Protein AF-A0A2V7VGJ3-F1 (afdb_monomer_lite)

Sequence (90 aa):
ATTITDLIVKVRDLDGVTSILVTHQLRDAFNVARTFVFREGGEFVYHRLEDTSLLAGTEFLMLREGQVHFQGSARELETSRDPYVRDFLS

Structure (mmCIF, N/CA/C/O backbone):
data_AF-A0A2V7VGJ3-F1
#
_entry.id   AF-A0A2V7VGJ3-F1
#
loop_
_atom_site.group_PDB
_atom_site.id
_atom_site.type_symbol
_atom_site.label_atom_id
_atom_site.label_alt_id
_atom_site.label_comp_id
_atom_site.label_asym_id
_atom_site.label_entity_id
_atom_site.label_seq_id
_atom_site.pdbx_PDB_ins_code
_atom_site.Cartn_x
_atom_site.Cartn_y
_atom_site.Cartn_z
_atom_site.occupancy
_atom_site.B_iso_or_equiv
_atom_site.auth_seq_id
_atom_site.auth_comp_id
_atom_site.auth_asym_id
_atom_site.auth_atom_id
_atom_site.pdbx_PDB_model_num
ATOM 1 N N . ALA A 1 1 ? 14.707 -0.445 8.155 1.00 46.62 1 ALA A N 1
ATOM 2 C CA . ALA A 1 1 ? 15.390 -1.423 7.292 1.00 46.62 1 ALA A CA 1
ATOM 3 C C . ALA A 1 1 ? 14.601 -1.511 5.993 1.00 46.62 1 ALA A C 1
ATOM 5 O O . ALA A 1 1 ? 13.482 -1.990 6.025 1.00 46.62 1 ALA A O 1
ATOM 6 N N . THR A 1 2 ? 15.118 -0.964 4.894 1.00 59.84 2 THR A N 1
ATOM 7 C CA . THR A 1 2 ? 14.433 -0.887 3.583 1.00 59.84 2 THR A CA 1
ATOM 8 C C . THR A 1 2 ? 14.615 -2.139 2.725 1.00 59.84 2 THR A C 1
ATOM 10 O O . THR A 1 2 ? 13.898 -2.347 1.757 1.00 59.84 2 THR A O 1
ATOM 13 N N . THR A 1 3 ? 15.528 -3.032 3.107 1.00 79.62 3 THR A N 1
ATOM 14 C CA . THR A 1 3 ? 15.932 -4.158 2.260 1.00 79.62 3 THR A CA 1
ATOM 15 C C . THR A 1 3 ? 14.777 -5.104 1.928 1.00 79.62 3 THR A C 1
ATOM 17 O O . THR A 1 3 ? 14.689 -5.570 0.799 1.00 79.62 3 THR A O 1
ATOM 20 N N . ILE A 1 4 ? 13.868 -5.378 2.874 1.00 90.62 4 ILE A N 1
ATOM 21 C CA . ILE A 1 4 ? 12.746 -6.291 2.612 1.00 90.62 4 ILE A CA 1
ATOM 22 C C . ILE A 1 4 ? 11.654 -5.640 1.760 1.00 90.62 4 ILE A C 1
ATOM 24 O O . ILE A 1 4 ? 11.141 -6.282 0.848 1.00 90.62 4 ILE A O 1
ATOM 28 N N . THR A 1 5 ? 11.339 -4.360 1.991 1.00 92.62 5 THR A N 1
ATOM 29 C CA . THR A 1 5 ? 10.358 -3.629 1.176 1.00 92.62 5 THR A CA 1
ATOM 30 C C . THR A 1 5 ? 10.832 -3.518 -0.268 1.00 92.62 5 THR A C 1
ATOM 32 O O . THR A 1 5 ? 10.037 -3.712 -1.182 1.00 92.62 5 THR A O 1
ATOM 35 N N . ASP A 1 6 ? 12.135 -3.318 -0.480 1.00 92.00 6 ASP A N 1
ATOM 36 C CA . ASP A 1 6 ? 12.724 -3.255 -1.819 1.00 92.00 6 ASP A CA 1
ATOM 37 C C . ASP A 1 6 ? 12.637 -4.606 -2.544 1.00 92.00 6 ASP A C 1
ATOM 39 O O . ASP A 1 6 ? 12.393 -4.646 -3.749 1.00 92.00 6 ASP A O 1
ATOM 43 N N . LEU A 1 7 ? 12.812 -5.722 -1.826 1.00 93.31 7 LEU A N 1
ATOM 44 C CA . LEU A 1 7 ? 12.647 -7.064 -2.393 1.00 93.31 7 LEU A CA 1
ATOM 45 C C . LEU A 1 7 ? 11.185 -7.361 -2.748 1.00 93.31 7 LEU A C 1
ATOM 47 O O . LEU A 1 7 ? 10.931 -7.927 -3.807 1.00 93.31 7 LEU A O 1
ATOM 51 N N . ILE A 1 8 ? 10.235 -6.944 -1.906 1.00 94.31 8 ILE A N 1
ATOM 52 C CA . ILE A 1 8 ? 8.797 -7.077 -2.189 1.00 94.31 8 ILE A CA 1
ATOM 53 C C . ILE A 1 8 ? 8.435 -6.302 -3.461 1.00 94.31 8 ILE A C 1
ATOM 55 O O . ILE A 1 8 ? 7.788 -6.854 -4.346 1.00 94.31 8 ILE A O 1
ATOM 59 N N . VAL A 1 9 ? 8.898 -5.052 -3.581 1.00 94.50 9 VAL A N 1
ATOM 60 C CA . VAL A 1 9 ? 8.674 -4.204 -4.765 1.00 94.50 9 VAL A CA 1
ATOM 61 C C . VAL A 1 9 ? 9.276 -4.838 -6.023 1.00 94.50 9 VAL A C 1
ATOM 63 O O . VAL A 1 9 ? 8.608 -4.897 -7.050 1.00 94.50 9 VAL A O 1
ATOM 66 N N . LYS A 1 10 ? 10.493 -5.398 -5.937 1.00 93.56 10 LYS A N 1
ATOM 67 C CA . LYS A 1 10 ? 11.113 -6.129 -7.057 1.00 93.56 10 LYS A CA 1
ATOM 68 C C . LYS A 1 10 ? 10.265 -7.288 -7.546 1.00 93.56 10 LYS A C 1
ATOM 70 O O . LYS A 1 10 ? 10.034 -7.375 -8.743 1.00 93.56 10 LYS A O 1
ATOM 75 N N . VAL A 1 11 ? 9.818 -8.162 -6.650 1.00 94.19 11 VAL A N 1
ATOM 76 C CA . VAL A 1 11 ? 8.993 -9.311 -7.047 1.00 94.19 11 VAL A CA 1
ATOM 77 C C . VAL A 1 11 ? 7.674 -8.825 -7.645 1.00 94.19 11 VAL A C 1
ATOM 79 O O . VAL A 1 11 ? 7.310 -9.247 -8.737 1.00 94.19 11 VAL A O 1
ATOM 82 N N . ARG A 1 12 ? 6.991 -7.880 -6.985 1.00 94.62 12 ARG A N 1
ATOM 83 C CA . ARG A 1 12 ? 5.714 -7.332 -7.462 1.00 94.62 12 ARG A CA 1
ATOM 84 C C . ARG A 1 12 ? 5.817 -6.793 -8.890 1.00 94.62 12 ARG A C 1
ATOM 86 O O . ARG A 1 12 ? 4.997 -7.161 -9.727 1.00 94.62 12 ARG A O 1
ATOM 93 N N . ASP A 1 13 ? 6.808 -5.947 -9.161 1.00 94.25 13 ASP A N 1
ATOM 94 C CA . ASP A 1 13 ? 6.866 -5.203 -10.422 1.00 94.25 13 ASP A CA 1
ATOM 95 C C . ASP A 1 13 ? 7.609 -5.948 -11.533 1.00 94.25 13 ASP A C 1
ATOM 97 O O . ASP A 1 13 ? 7.196 -5.878 -12.688 1.00 94.25 13 ASP A O 1
ATOM 101 N N . LEU A 1 14 ? 8.685 -6.677 -11.209 1.00 94.06 14 LEU A N 1
ATOM 102 C CA . LEU A 1 14 ? 9.472 -7.396 -12.217 1.00 94.06 14 LEU A CA 1
ATOM 103 C C . LEU A 1 14 ? 8.811 -8.709 -12.643 1.00 94.06 14 LEU A C 1
ATOM 105 O O . LEU A 1 14 ? 8.910 -9.066 -13.816 1.00 94.06 14 LEU A O 1
ATOM 109 N N . ASP A 1 15 ? 8.123 -9.397 -11.725 1.00 93.88 15 ASP A N 1
ATOM 110 C CA . ASP A 1 15 ? 7.398 -10.636 -12.038 1.00 93.88 15 ASP A CA 1
ATOM 111 C C . ASP A 1 15 ? 5.914 -10.376 -12.362 1.00 93.88 15 ASP A C 1
ATOM 113 O O . ASP A 1 15 ? 5.207 -11.281 -12.807 1.00 93.88 15 ASP A O 1
ATOM 117 N N . GLY A 1 16 ? 5.431 -9.141 -12.168 1.00 91.94 16 GLY A N 1
ATOM 118 C CA . GLY A 1 16 ? 4.070 -8.724 -12.517 1.00 91.94 16 GLY A CA 1
ATOM 119 C C . GLY A 1 16 ? 2.983 -9.408 -11.685 1.00 91.94 16 GLY A C 1
ATOM 120 O O . GLY A 1 16 ? 1.928 -9.764 -12.213 1.00 91.94 16 GLY A O 1
ATOM 121 N N . VAL A 1 17 ? 3.235 -9.630 -10.392 1.00 93.56 17 VAL A N 1
ATOM 122 C CA . VAL A 1 17 ? 2.352 -10.411 -9.513 1.00 93.56 17 VAL A CA 1
ATOM 123 C C . VAL A 1 17 ? 1.459 -9.538 -8.632 1.00 93.56 17 VAL A C 1
ATOM 125 O O . VAL A 1 17 ? 1.898 -8.570 -8.005 1.00 93.56 17 VAL A O 1
ATOM 128 N N . THR A 1 18 ? 0.190 -9.932 -8.494 1.00 91.62 18 THR A N 1
ATOM 129 C CA . THR A 1 18 ? -0.694 -9.374 -7.461 1.00 91.62 18 THR A CA 1
ATOM 130 C C . THR A 1 18 ? -0.177 -9.767 -6.079 1.00 91.62 18 THR A C 1
ATOM 132 O O . THR A 1 18 ? 0.084 -10.939 -5.819 1.00 91.62 18 THR A O 1
ATOM 135 N N . SER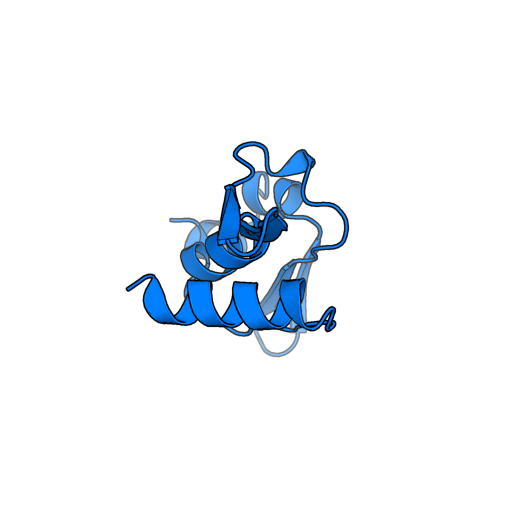 A 1 19 ? -0.033 -8.788 -5.187 1.00 91.62 19 SER A N 1
ATOM 136 C CA . SER A 1 19 ? 0.606 -8.972 -3.881 1.00 91.62 19 SER A CA 1
ATOM 137 C C . SER A 1 19 ? -0.289 -8.477 -2.748 1.00 91.62 19 SER A C 1
ATOM 139 O O . SER A 1 19 ? -0.896 -7.416 -2.859 1.00 91.62 19 SER A O 1
ATOM 141 N N . ILE A 1 20 ? -0.325 -9.221 -1.640 1.00 94.69 20 ILE A N 1
ATOM 142 C CA . ILE A 1 20 ? -0.930 -8.790 -0.373 1.00 94.69 20 ILE A CA 1
ATOM 143 C C . ILE A 1 20 ? 0.191 -8.665 0.656 1.00 94.69 20 ILE A C 1
ATOM 145 O O . ILE A 1 20 ? 0.938 -9.616 0.883 1.00 94.69 20 ILE A O 1
ATOM 149 N N . LEU A 1 21 ? 0.297 -7.497 1.288 1.00 94.31 21 LEU A N 1
ATOM 150 C CA . LEU A 1 21 ? 1.258 -7.231 2.353 1.00 94.31 21 LEU A CA 1
ATOM 151 C C . LEU A 1 21 ? 0.523 -7.079 3.683 1.00 94.31 21 LEU A C 1
ATOM 153 O O . LEU A 1 21 ? -0.301 -6.183 3.842 1.00 94.31 21 LEU A O 1
ATOM 157 N N . VAL A 1 22 ? 0.869 -7.924 4.652 1.00 95.06 22 VAL A N 1
ATOM 158 C CA . VAL A 1 22 ? 0.379 -7.820 6.030 1.00 95.06 22 VAL A CA 1
ATOM 159 C C . VAL A 1 22 ? 1.517 -7.309 6.899 1.00 95.06 22 VAL A C 1
ATOM 161 O O . VAL A 1 22 ? 2.569 -7.938 6.989 1.00 95.06 22 VAL A O 1
ATOM 164 N N . THR A 1 23 ? 1.323 -6.154 7.528 1.00 91.44 23 THR A N 1
ATOM 165 C CA . THR A 1 23 ? 2.330 -5.543 8.398 1.00 91.44 23 THR A CA 1
ATOM 166 C C . THR A 1 23 ? 1.674 -4.736 9.509 1.00 91.44 23 THR A C 1
ATOM 168 O O . THR A 1 23 ? 0.602 -4.165 9.329 1.00 91.44 23 THR A O 1
ATOM 171 N N . HIS A 1 24 ? 2.346 -4.666 10.657 1.00 89.31 24 HIS A N 1
ATOM 172 C CA . HIS A 1 24 ? 1.996 -3.742 11.737 1.00 89.31 24 HIS A CA 1
ATOM 173 C C . HIS A 1 24 ? 2.572 -2.336 11.517 1.00 89.31 24 HIS A C 1
ATOM 175 O O . HIS A 1 24 ? 2.227 -1.410 12.241 1.00 89.31 24 HIS A O 1
ATOM 181 N N . GLN A 1 25 ? 3.469 -2.168 10.541 1.00 87.50 25 GLN A N 1
ATOM 182 C CA . GLN A 1 25 ? 4.151 -0.908 10.273 1.00 87.50 25 GLN A CA 1
ATOM 183 C C . GLN A 1 25 ? 3.546 -0.238 9.046 1.00 87.50 25 GLN A C 1
ATOM 185 O O . GLN A 1 25 ? 3.883 -0.565 7.908 1.00 87.50 25 GLN A O 1
ATOM 190 N N . LEU A 1 26 ? 2.686 0.754 9.276 1.00 87.62 26 LEU A N 1
ATOM 191 C CA . LEU A 1 26 ? 2.006 1.456 8.190 1.00 87.62 26 LEU A CA 1
ATOM 192 C C . LEU A 1 26 ? 2.989 2.179 7.250 1.00 87.62 26 LEU A C 1
ATOM 194 O O . LEU A 1 26 ? 2.784 2.230 6.038 1.00 87.62 26 LEU A O 1
ATOM 198 N N . ARG A 1 27 ? 4.127 2.633 7.788 1.00 87.62 27 ARG A N 1
ATOM 199 C CA . ARG A 1 27 ? 5.255 3.161 7.007 1.00 87.62 27 ARG A CA 1
ATOM 200 C C . ARG A 1 27 ? 5.720 2.195 5.912 1.00 87.62 27 ARG A C 1
ATOM 202 O O . ARG A 1 27 ? 5.995 2.637 4.800 1.00 87.62 27 ARG A O 1
ATOM 209 N N . ASP A 1 28 ? 5.814 0.903 6.211 1.00 91.31 28 ASP A N 1
ATOM 210 C CA . ASP A 1 28 ? 6.298 -0.094 5.253 1.00 91.31 28 ASP A CA 1
ATOM 211 C C . ASP A 1 28 ? 5.258 -0.385 4.177 1.00 91.31 28 ASP A C 1
ATOM 213 O O . ASP A 1 28 ? 5.609 -0.493 3.002 1.00 91.31 28 ASP A O 1
ATOM 217 N N . ALA A 1 29 ? 3.977 -0.416 4.554 1.00 91.38 29 ALA A N 1
ATOM 218 C CA . ALA A 1 29 ? 2.883 -0.519 3.594 1.00 91.38 29 ALA A CA 1
ATOM 219 C C . ALA A 1 29 ? 2.904 0.655 2.602 1.00 91.38 29 ALA A C 1
ATOM 221 O O . ALA A 1 29 ? 2.854 0.437 1.393 1.00 91.38 29 ALA A O 1
ATOM 222 N N . PHE A 1 30 ? 3.088 1.888 3.088 1.00 90.31 30 PHE A N 1
ATOM 223 C CA . PHE A 1 30 ? 3.256 3.054 2.218 1.00 90.31 30 PHE A CA 1
ATOM 224 C C . PHE A 1 30 ? 4.535 3.008 1.385 1.00 90.31 30 PHE A C 1
ATOM 226 O O . PHE A 1 30 ? 4.505 3.402 0.222 1.00 90.31 30 PHE A O 1
ATOM 233 N N . ASN A 1 31 ? 5.653 2.532 1.938 1.00 91.38 31 ASN A N 1
ATOM 234 C CA . ASN A 1 31 ? 6.894 2.380 1.178 1.00 91.38 31 ASN A CA 1
ATOM 235 C C . ASN A 1 31 ? 6.703 1.435 -0.009 1.00 91.38 31 ASN A C 1
ATOM 237 O O . ASN A 1 31 ? 7.088 1.790 -1.120 1.00 91.38 31 ASN A O 1
ATOM 241 N N . VAL A 1 32 ? 6.084 0.272 0.209 1.00 93.06 32 VAL A N 1
ATOM 242 C CA . VAL A 1 32 ? 5.804 -0.690 -0.864 1.00 93.06 32 VAL A CA 1
ATOM 243 C C . VAL A 1 32 ? 4.792 -0.117 -1.850 1.00 93.06 32 VAL A C 1
ATOM 245 O O . VAL A 1 32 ? 5.033 -0.172 -3.050 1.00 93.06 32 VAL A O 1
ATOM 248 N N . ALA A 1 33 ? 3.703 0.491 -1.376 1.00 92.50 33 ALA A N 1
ATOM 249 C CA . ALA A 1 33 ? 2.695 1.097 -2.244 1.00 92.50 33 ALA A CA 1
ATOM 250 C C . ALA A 1 33 ? 3.286 2.179 -3.165 1.00 92.50 33 ALA A C 1
ATOM 252 O O . ALA A 1 33 ? 2.994 2.200 -4.355 1.00 92.50 33 ALA A O 1
ATOM 253 N N . ARG A 1 34 ? 4.134 3.065 -2.627 1.00 92.50 34 ARG A N 1
ATOM 254 C CA . ARG A 1 34 ? 4.666 4.236 -3.345 1.00 92.50 34 ARG A CA 1
ATOM 255 C C . ARG A 1 34 ? 5.873 3.952 -4.221 1.00 92.50 34 ARG A C 1
ATOM 257 O O . ARG A 1 34 ? 6.189 4.780 -5.071 1.00 92.50 34 ARG A O 1
ATOM 264 N N . THR A 1 35 ? 6.579 2.855 -3.986 1.00 93.12 35 THR A N 1
ATOM 265 C CA . THR A 1 35 ? 7.820 2.552 -4.701 1.00 93.12 35 THR A CA 1
ATOM 266 C C . THR A 1 35 ? 7.527 1.568 -5.814 1.00 93.12 35 THR A C 1
ATOM 268 O O . THR A 1 35 ? 6.903 0.544 -5.562 1.00 93.12 35 THR A O 1
ATOM 271 N N . PHE A 1 36 ? 8.009 1.863 -7.013 1.00 92.56 36 PHE A N 1
ATOM 272 C CA . PHE A 1 36 ? 7.927 1.015 -8.190 1.00 92.56 36 PHE A CA 1
ATOM 273 C C . PHE A 1 36 ? 9.322 0.767 -8.742 1.00 92.56 36 PHE A C 1
ATOM 275 O O . PHE A 1 36 ? 10.190 1.637 -8.636 1.00 92.56 36 PHE A O 1
ATOM 282 N N . VAL A 1 37 ? 9.541 -0.393 -9.349 1.00 93.81 37 VAL A N 1
ATOM 283 C CA . VAL A 1 37 ? 10.791 -0.699 -10.042 1.00 93.81 37 VAL A CA 1
ATOM 284 C C . VAL A 1 37 ? 10.537 -1.178 -11.461 1.00 93.81 37 VAL A C 1
ATOM 286 O O . VAL A 1 37 ? 9.708 -2.046 -11.709 1.00 93.81 37 VAL A O 1
ATOM 289 N N . PHE A 1 38 ? 11.298 -0.622 -12.397 1.00 93.44 38 PHE A N 1
ATOM 290 C CA . PHE A 1 38 ? 11.260 -0.994 -13.804 1.00 93.44 38 PHE A CA 1
ATOM 291 C C . PHE A 1 38 ? 12.640 -1.435 -14.267 1.00 93.44 38 PHE A C 1
ATOM 293 O O . PHE A 1 38 ? 13.667 -1.098 -13.667 1.00 93.44 38 PHE A O 1
ATOM 300 N N . ARG A 1 39 ? 12.660 -2.205 -15.356 1.00 91.56 39 ARG A N 1
ATOM 301 C CA . ARG A 1 39 ? 13.896 -2.574 -16.036 1.00 91.56 39 ARG A CA 1
ATOM 302 C C . ARG A 1 39 ? 14.075 -1.706 -17.274 1.00 91.56 39 ARG A C 1
ATOM 304 O O . ARG A 1 39 ? 13.405 -1.928 -18.278 1.00 91.56 39 ARG A O 1
ATOM 311 N N . GLU A 1 40 ? 15.007 -0.763 -17.214 1.00 91.31 40 GLU A N 1
ATOM 312 C CA . GLU A 1 40 ? 15.330 0.144 -18.319 1.00 91.31 40 GLU A CA 1
ATOM 313 C C . GLU A 1 40 ? 16.800 -0.029 -18.703 1.00 91.31 40 GLU A C 1
ATOM 315 O O . GLU A 1 40 ? 17.683 0.002 -17.852 1.00 91.31 40 GLU A O 1
ATOM 320 N N . GLY A 1 41 ? 17.087 -0.295 -19.981 1.00 87.31 41 GLY A N 1
ATOM 321 C CA . GLY A 1 41 ? 18.472 -0.439 -20.459 1.00 87.31 41 GLY A CA 1
ATOM 322 C C . GLY A 1 41 ? 19.288 -1.570 -19.808 1.00 87.31 41 GLY A C 1
ATOM 323 O O . GLY A 1 41 ? 20.504 -1.601 -19.953 1.00 87.31 41 GLY A O 1
ATOM 324 N N . GLY A 1 42 ? 18.640 -2.503 -19.102 1.00 87.75 42 GLY A N 1
ATOM 325 C CA . GLY A 1 42 ? 19.298 -3.579 -18.352 1.00 87.75 42 GLY A CA 1
ATOM 326 C C . GLY A 1 42 ? 19.525 -3.274 -16.867 1.00 87.75 42 GLY A C 1
ATOM 327 O O . GLY A 1 42 ? 19.838 -4.204 -16.120 1.00 87.75 42 GLY A O 1
ATOM 328 N N . GLU A 1 43 ? 19.284 -2.039 -16.428 1.00 89.69 43 GLU A N 1
ATOM 329 C CA . GLU A 1 43 ? 19.391 -1.606 -15.033 1.00 89.69 43 GLU A CA 1
ATOM 330 C C . GLU A 1 43 ? 18.022 -1.563 -14.337 1.00 89.69 43 GLU A C 1
ATOM 332 O O . GLU A 1 43 ? 16.970 -1.519 -14.982 1.00 89.69 43 GLU A O 1
ATOM 337 N N . PHE A 1 44 ? 18.034 -1.620 -13.001 1.00 90.44 44 PHE A N 1
ATOM 338 C CA . PHE A 1 44 ? 16.834 -1.467 -12.179 1.00 90.44 44 PHE A CA 1
ATOM 339 C C . PHE A 1 44 ? 16.655 -0.001 -11.798 1.00 90.44 44 PHE A C 1
ATOM 341 O O . PHE A 1 44 ? 17.467 0.545 -11.050 1.00 90.44 44 PHE A O 1
ATOM 348 N N . VAL A 1 45 ? 15.575 0.610 -12.277 1.00 93.62 45 VAL A N 1
ATOM 349 C CA . VAL A 1 45 ? 15.243 2.011 -12.011 1.00 93.62 45 VAL A CA 1
ATOM 350 C C . VAL A 1 45 ? 14.078 2.068 -11.035 1.00 93.62 45 VAL A C 1
ATOM 352 O O . VAL A 1 45 ? 13.023 1.482 -11.277 1.00 93.62 45 VAL A O 1
ATOM 355 N N . TYR A 1 46 ? 14.284 2.762 -9.918 1.00 91.81 46 TYR A N 1
ATOM 356 C CA . TYR A 1 46 ? 13.276 2.937 -8.879 1.00 91.81 46 TYR A CA 1
ATOM 357 C C . TYR A 1 46 ? 12.568 4.277 -9.031 1.00 91.81 46 TYR A C 1
ATOM 359 O O . TYR A 1 46 ? 13.209 5.326 -9.067 1.00 91.81 46 TYR A O 1
ATOM 367 N N . HIS A 1 47 ? 11.241 4.239 -9.025 1.00 91.56 47 HIS A N 1
ATOM 368 C CA . HIS A 1 47 ? 10.391 5.420 -8.981 1.00 91.56 47 HIS A CA 1
ATOM 369 C C . HIS A 1 47 ? 9.618 5.433 -7.674 1.00 91.56 47 HIS A C 1
ATOM 371 O O . HIS A 1 47 ? 9.040 4.427 -7.272 1.00 91.56 47 HIS A O 1
ATOM 377 N N . ARG A 1 48 ? 9.587 6.586 -7.011 1.00 91.00 48 ARG A N 1
ATOM 378 C CA . ARG A 1 48 ? 8.791 6.787 -5.805 1.00 91.00 48 ARG A CA 1
ATOM 379 C C . ARG A 1 48 ? 7.740 7.849 -6.076 1.00 91.00 48 ARG A C 1
ATOM 381 O O . ARG A 1 48 ? 8.070 8.945 -6.519 1.00 91.00 48 ARG A O 1
ATOM 388 N N . LEU A 1 49 ? 6.480 7.512 -5.827 1.00 89.94 49 LEU A N 1
ATOM 389 C CA . LEU A 1 49 ? 5.380 8.462 -5.898 1.00 8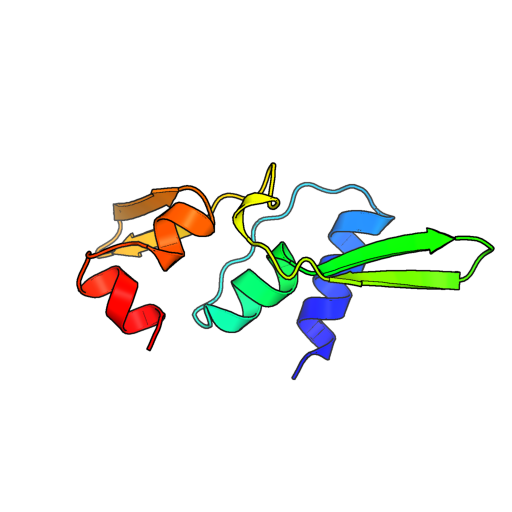9.94 49 LEU A CA 1
ATOM 390 C C . LEU A 1 49 ? 5.307 9.259 -4.594 1.00 89.94 49 LEU A C 1
ATOM 392 O O . LEU A 1 49 ? 5.130 8.695 -3.512 1.00 89.94 49 LEU A O 1
ATOM 396 N N . GLU A 1 50 ? 5.436 10.578 -4.713 1.00 85.31 50 GLU A N 1
ATOM 397 C CA . GLU A 1 50 ? 5.261 11.506 -3.591 1.00 85.31 50 GLU 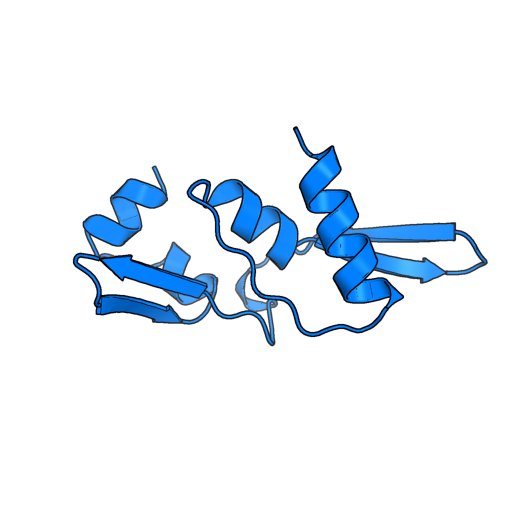A CA 1
ATOM 398 C C . GLU A 1 50 ? 3.776 11.791 -3.327 1.00 85.31 50 GLU A C 1
ATOM 400 O O . GLU A 1 50 ? 3.356 11.887 -2.175 1.00 85.31 50 GLU A O 1
ATOM 405 N N . ASP A 1 51 ? 2.971 11.863 -4.391 1.00 83.50 51 ASP A N 1
ATOM 406 C CA . ASP A 1 51 ? 1.525 12.064 -4.313 1.00 83.50 51 ASP A CA 1
ATOM 407 C C . ASP A 1 51 ? 0.792 10.718 -4.232 1.00 83.50 51 ASP A C 1
ATOM 409 O O . ASP A 1 51 ? 0.756 9.933 -5.183 1.00 83.50 51 ASP A O 1
ATOM 413 N N . THR A 1 52 ? 0.176 10.460 -3.081 1.00 77.38 52 THR A N 1
ATOM 414 C CA . THR A 1 52 ? -0.585 9.237 -2.811 1.00 77.38 52 THR A CA 1
ATOM 415 C C . THR A 1 52 ? -1.890 9.136 -3.579 1.00 77.38 52 THR A C 1
ATOM 417 O O . THR A 1 52 ? -2.417 8.035 -3.730 1.00 77.38 52 THR A O 1
ATOM 420 N N . SER A 1 53 ? -2.407 10.243 -4.111 1.00 75.50 53 SER A N 1
ATOM 421 C CA . SER A 1 53 ? -3.598 10.220 -4.959 1.00 75.50 53 SER A CA 1
ATOM 422 C C . SER A 1 53 ? -3.352 9.541 -6.310 1.00 75.50 53 SER A C 1
ATOM 424 O O . SER A 1 53 ? -4.304 9.111 -6.957 1.00 75.50 53 SER A O 1
ATOM 426 N N . LEU A 1 54 ? -2.082 9.379 -6.699 1.00 79.00 54 LEU A N 1
ATOM 427 C CA . LEU A 1 54 ? -1.663 8.686 -7.916 1.00 79.00 54 LEU A CA 1
ATOM 428 C C . LEU A 1 54 ? -1.499 7.169 -7.726 1.00 79.00 54 LEU A C 1
ATOM 430 O O . LEU A 1 54 ? -1.208 6.467 -8.694 1.00 79.00 54 LEU A O 1
ATOM 434 N N . LEU A 1 55 ? -1.688 6.648 -6.506 1.00 81.50 55 LEU A N 1
ATOM 435 C CA . LEU A 1 55 ? -1.580 5.219 -6.185 1.00 81.50 55 LEU A CA 1
ATOM 436 C C . LEU A 1 55 ? -2.799 4.432 -6.682 1.00 81.50 55 LEU A C 1
ATOM 438 O O . LEU A 1 55 ? -3.594 3.908 -5.902 1.00 81.50 55 LEU A O 1
ATOM 442 N N . ALA A 1 56 ? -2.956 4.352 -7.999 1.00 76.25 56 ALA A N 1
ATOM 443 C CA . ALA A 1 56 ? -3.988 3.538 -8.619 1.00 76.25 56 ALA A CA 1
ATOM 444 C C . ALA A 1 56 ? -3.699 2.040 -8.412 1.00 76.25 56 ALA A C 1
ATOM 446 O O . ALA A 1 56 ? -2.559 1.589 -8.515 1.00 76.25 56 ALA A O 1
ATOM 447 N N . GLY A 1 57 ? -4.742 1.258 -8.125 1.00 81.81 57 GLY A N 1
ATOM 448 C CA . GLY A 1 57 ? -4.642 -0.201 -7.998 1.00 81.81 57 GLY A CA 1
ATOM 449 C C . GLY A 1 57 ? -4.040 -0.711 -6.684 1.00 81.81 57 GLY A C 1
ATOM 450 O O . GLY A 1 57 ? -3.848 -1.916 -6.551 1.00 81.81 57 GLY A O 1
ATOM 451 N N . THR A 1 58 ? -3.762 0.165 -5.712 1.00 90.31 58 THR A N 1
ATOM 452 C CA . THR A 1 58 ? -3.406 -0.241 -4.343 1.00 90.31 58 THR A CA 1
ATOM 453 C C . THR A 1 58 ? -4.537 0.093 -3.382 1.00 90.31 58 THR A C 1
ATOM 455 O O . THR A 1 58 ? -5.006 1.229 -3.331 1.00 90.31 58 THR A O 1
ATOM 458 N N . GLU A 1 59 ? -4.941 -0.895 -2.591 1.00 93.19 59 GLU A N 1
ATOM 459 C CA . GLU A 1 59 ? -5.979 -0.769 -1.574 1.00 93.19 59 GLU A CA 1
ATOM 460 C C . GLU A 1 59 ? -5.403 -1.117 -0.199 1.00 93.19 59 GLU A C 1
ATOM 462 O O . GLU A 1 59 ? -4.596 -2.037 -0.056 1.00 93.19 59 GLU A O 1
ATOM 467 N N . PHE A 1 60 ? -5.810 -0.356 0.811 1.00 94.31 60 PHE A N 1
ATOM 468 C CA . PHE A 1 60 ? -5.422 -0.546 2.198 1.00 94.31 60 PHE A CA 1
ATOM 469 C C . PHE A 1 60 ? -6.597 -1.122 2.973 1.00 94.31 60 PHE A C 1
ATOM 471 O O . PHE A 1 60 ? -7.718 -0.625 2.886 1.00 94.31 60 PHE A O 1
ATOM 478 N N . LEU A 1 61 ? -6.306 -2.145 3.772 1.00 95.06 61 LEU A N 1
ATOM 479 C CA . LEU A 1 61 ? -7.259 -2.812 4.643 1.00 95.06 61 LEU A CA 1
ATOM 480 C C . LEU A 1 61 ? -6.726 -2.774 6.075 1.00 95.06 61 LEU A C 1
ATOM 482 O O . LEU A 1 61 ? -5.588 -3.175 6.317 1.00 95.06 61 LEU A O 1
ATOM 486 N N . MET A 1 62 ? -7.544 -2.333 7.028 1.00 93.56 62 MET A N 1
ATOM 487 C CA . MET A 1 62 ? -7.233 -2.439 8.453 1.00 93.56 62 MET A CA 1
ATOM 488 C C . MET A 1 62 ? -8.290 -3.269 9.160 1.00 93.56 62 MET A C 1
ATOM 490 O O . MET A 1 62 ? -9.493 -3.061 8.988 1.00 93.56 62 MET A O 1
ATOM 494 N N . LEU A 1 63 ? -7.815 -4.196 9.985 1.00 93.00 63 LEU A N 1
ATOM 495 C CA . LEU A 1 63 ? -8.659 -5.086 10.762 1.00 93.00 63 LEU A CA 1
ATOM 496 C C . LEU A 1 63 ? -8.696 -4.638 12.218 1.00 93.00 63 LEU A C 1
ATOM 498 O O . LEU A 1 63 ? -7.655 -4.348 12.801 1.00 93.00 63 LEU A O 1
ATOM 502 N N . ARG A 1 64 ? -9.880 -4.665 12.825 1.00 93.25 64 ARG A N 1
ATOM 503 C CA . ARG A 1 64 ? -10.076 -4.462 14.261 1.00 93.25 64 ARG A CA 1
ATOM 504 C C . ARG A 1 64 ? -11.075 -5.490 14.765 1.00 93.25 64 ARG A C 1
ATOM 506 O O . ARG A 1 64 ? -12.115 -5.684 14.150 1.00 93.25 64 ARG A O 1
ATOM 513 N 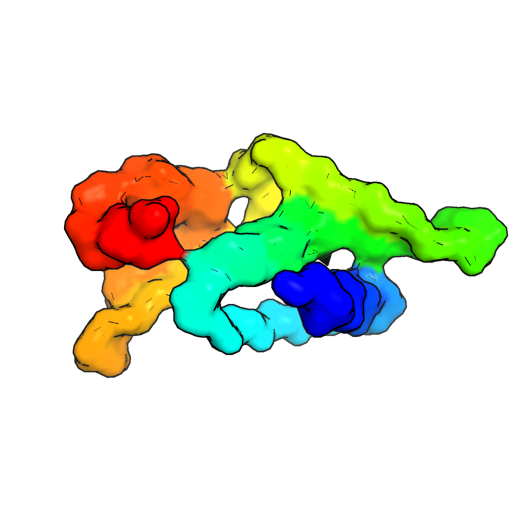N . GLU A 1 65 ? -10.737 -6.173 15.858 1.00 94.19 65 GLU A N 1
ATOM 514 C CA . GLU A 1 65 ? -11.628 -7.160 16.498 1.00 94.19 65 GLU A CA 1
ATOM 515 C C . GLU A 1 65 ? -12.146 -8.243 15.524 1.00 94.19 65 GLU A C 1
ATOM 517 O O . GLU A 1 65 ? -13.283 -8.695 15.597 1.00 94.19 65 GLU A O 1
ATOM 522 N N . GLY A 1 66 ? -11.293 -8.668 14.583 1.00 93.62 66 GLY A N 1
ATOM 523 C CA . GLY A 1 66 ? -11.632 -9.689 13.584 1.00 93.62 66 GLY A CA 1
ATOM 524 C C . GLY A 1 66 ? -12.522 -9.199 12.437 1.00 93.62 66 GLY A C 1
ATOM 525 O O . GLY A 1 66 ? -12.957 -10.013 11.626 1.00 93.62 66 GLY A O 1
ATOM 526 N N . GLN A 1 67 ? -12.781 -7.893 12.343 1.00 95.19 67 GLN A N 1
ATOM 527 C CA . GLN A 1 67 ? -13.592 -7.281 11.293 1.00 95.19 67 GLN A CA 1
ATOM 528 C C . GLN A 1 67 ? -12.788 -6.269 10.482 1.00 95.19 67 GLN A C 1
ATOM 530 O O . GLN A 1 67 ? -11.801 -5.710 10.960 1.00 95.19 67 GLN A O 1
ATOM 535 N N . VAL A 1 68 ? -13.226 -6.020 9.247 1.00 95.19 68 VAL A N 1
ATOM 536 C CA . VAL A 1 68 ? -12.709 -4.921 8.426 1.00 95.19 68 VAL A CA 1
ATOM 537 C C . VAL A 1 68 ? -13.197 -3.605 9.023 1.00 95.19 68 VAL A C 1
ATOM 539 O O . VAL A 1 68 ? -14.380 -3.289 8.949 1.00 95.19 68 VAL A O 1
ATOM 542 N N . HIS A 1 69 ? -12.280 -2.857 9.635 1.00 94.81 69 HIS A N 1
ATOM 543 C CA . HIS A 1 69 ? -12.558 -1.548 10.234 1.00 94.81 69 HIS A CA 1
ATOM 544 C C . HIS A 1 69 ? -12.371 -0.417 9.227 1.00 94.81 69 HIS A C 1
ATOM 546 O O . HIS A 1 69 ? -13.125 0.550 9.219 1.00 94.81 69 HIS A O 1
ATOM 552 N N . PHE A 1 70 ? -11.366 -0.548 8.361 1.00 95.31 70 PHE A N 1
ATOM 553 C CA . PHE A 1 70 ? -11.094 0.391 7.281 1.00 95.31 70 PHE A CA 1
ATOM 554 C C . PHE A 1 70 ? -10.767 -0.374 6.001 1.00 95.31 70 PHE A C 1
ATOM 556 O O . PHE A 1 70 ? -10.014 -1.347 6.034 1.00 95.31 70 PHE A O 1
ATOM 563 N N . GLN A 1 71 ? -11.298 0.110 4.884 1.00 95.12 71 GLN A N 1
ATOM 564 C CA . GLN A 1 71 ? -10.956 -0.328 3.540 1.00 95.12 71 GLN A CA 1
ATOM 565 C C . GLN A 1 71 ? -10.998 0.892 2.619 1.00 95.12 71 GLN A C 1
ATOM 567 O O . GLN A 1 71 ? -11.996 1.614 2.617 1.00 95.12 71 GLN A O 1
ATOM 572 N N . GLY A 1 72 ? -9.928 1.139 1.866 1.00 93.69 72 GLY A N 1
ATOM 573 C CA . GLY A 1 72 ? -9.895 2.260 0.932 1.00 93.69 72 GLY A CA 1
ATOM 574 C C . GLY A 1 72 ? -8.520 2.565 0.354 1.00 93.69 72 GLY A C 1
ATOM 575 O O . GLY A 1 72 ? -7.543 1.844 0.553 1.00 93.69 72 GLY A O 1
ATOM 576 N N . SER A 1 73 ? -8.451 3.664 -0.384 1.00 92.50 73 SER A N 1
ATOM 577 C CA . SER A 1 73 ? -7.226 4.173 -0.995 1.00 92.50 73 SER A CA 1
ATOM 578 C C . SER A 1 73 ? -6.254 4.764 0.032 1.00 92.50 73 SER A C 1
ATOM 580 O O . SER A 1 73 ? -6.617 5.113 1.158 1.00 92.50 73 SER A O 1
ATOM 582 N N . ALA A 1 74 ? -5.005 4.971 -0.394 1.00 90.31 74 ALA A N 1
ATOM 583 C CA . ALA A 1 74 ? -3.992 5.676 0.393 1.00 90.31 74 ALA A CA 1
ATOM 584 C C . ALA A 1 74 ? -4.461 7.067 0.853 1.00 90.31 74 ALA A C 1
ATOM 586 O O . ALA A 1 74 ? -4.268 7.444 2.006 1.00 90.31 74 ALA A O 1
ATOM 587 N N . ARG A 1 75 ? -5.122 7.816 -0.038 1.00 89.19 75 ARG A N 1
ATOM 588 C CA . ARG A 1 75 ? -5.630 9.161 0.254 1.00 89.19 75 ARG A CA 1
ATOM 589 C C . ARG A 1 75 ? -6.737 9.138 1.308 1.00 89.19 75 ARG A C 1
ATOM 591 O O . ARG A 1 75 ? -6.760 9.994 2.191 1.00 89.19 75 ARG A O 1
ATOM 598 N N . GLU A 1 76 ? -7.662 8.187 1.220 1.00 91.75 76 GLU A N 1
ATOM 599 C CA . GLU A 1 76 ? -8.730 8.025 2.216 1.00 91.75 76 GLU A CA 1
ATOM 600 C C . GLU A 1 76 ? -8.162 7.628 3.579 1.00 91.75 76 GLU A C 1
ATOM 602 O O . GLU A 1 76 ? -8.626 8.133 4.599 1.00 91.75 76 GLU A O 1
ATOM 607 N N . LEU A 1 77 ? -7.114 6.798 3.596 1.00 91.81 77 LEU A N 1
ATOM 608 C CA . LEU A 1 77 ? -6.422 6.416 4.823 1.00 91.81 77 LEU A CA 1
ATOM 609 C C . LEU A 1 77 ? -5.750 7.630 5.482 1.00 91.81 77 LEU A C 1
ATOM 6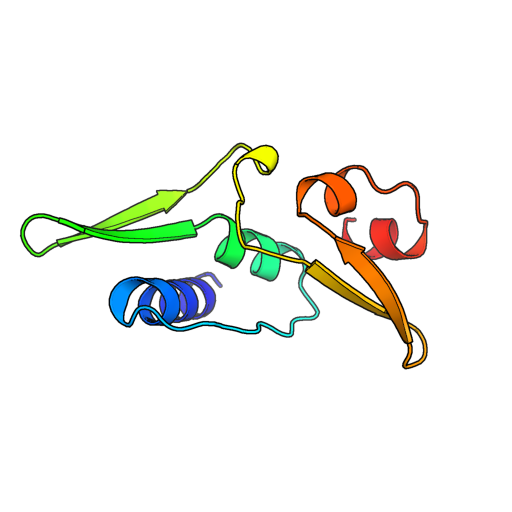11 O O . LEU A 1 77 ? -5.983 7.901 6.657 1.00 91.81 77 LEU A O 1
ATOM 615 N N . GLU A 1 78 ? -4.974 8.404 4.719 1.00 88.38 78 GLU A N 1
ATOM 616 C CA . GLU A 1 78 ? -4.246 9.587 5.209 1.00 88.38 78 GLU A CA 1
ATOM 617 C C . GLU A 1 78 ? -5.166 10.713 5.689 1.00 88.38 78 GLU A C 1
ATOM 619 O O . GLU A 1 78 ? -4.830 11.450 6.616 1.00 88.38 78 GLU A O 1
ATOM 624 N N . THR A 1 79 ? -6.333 10.860 5.059 1.00 91.25 79 THR A N 1
ATOM 625 C CA . THR A 1 79 ? -7.322 11.891 5.411 1.00 91.25 79 THR A CA 1
ATOM 626 C C . THR A 1 79 ? -8.380 11.402 6.401 1.00 91.25 79 THR A C 1
ATOM 628 O O . THR A 1 79 ? -9.277 12.168 6.774 1.00 91.25 79 THR A O 1
ATOM 631 N N . SER A 1 80 ? -8.267 10.153 6.864 1.00 92.69 80 SER A N 1
ATOM 632 C CA . SER A 1 80 ? -9.203 9.557 7.807 1.00 92.69 80 SER A CA 1
ATOM 633 C C . SER A 1 80 ? -9.223 10.314 9.135 1.00 92.69 80 SER A C 1
ATOM 635 O O . SER A 1 80 ? -8.197 10.670 9.720 1.00 92.69 80 SER A O 1
ATOM 637 N N . ARG A 1 81 ? -10.436 10.546 9.641 1.00 92.50 81 ARG A N 1
ATOM 638 C CA . ARG A 1 81 ? -10.673 11.131 10.969 1.00 92.50 81 ARG A CA 1
ATOM 639 C C . ARG A 1 81 ? -10.949 10.072 12.035 1.00 92.50 81 ARG A C 1
ATOM 641 O O . ARG A 1 81 ? -11.191 10.435 13.184 1.00 92.50 81 ARG A O 1
ATOM 648 N N . ASP A 1 82 ? -10.925 8.796 11.659 1.00 93.25 82 ASP A N 1
ATOM 649 C CA . ASP A 1 82 ? -11.171 7.686 12.569 1.00 93.25 82 ASP A CA 1
ATOM 650 C C . ASP A 1 82 ? -10.038 7.577 13.613 1.00 93.25 82 ASP A C 1
ATOM 652 O O . ASP A 1 82 ? -8.866 7.523 13.232 1.00 93.25 82 ASP A O 1
ATOM 656 N N . PRO A 1 83 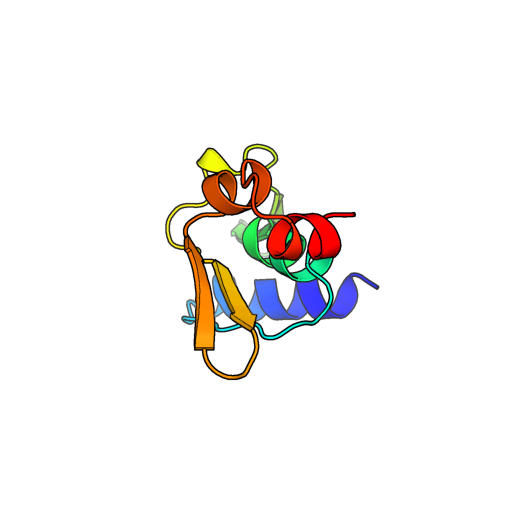? -10.346 7.546 14.924 1.00 90.69 83 PRO A N 1
ATOM 657 C CA . PRO A 1 83 ? -9.321 7.513 15.966 1.00 90.69 83 PRO A CA 1
ATOM 658 C C . PRO A 1 83 ? -8.389 6.300 15.896 1.00 90.69 83 PRO A C 1
ATOM 660 O O . PRO A 1 83 ? -7.204 6.439 16.175 1.00 90.69 83 PRO A O 1
ATOM 663 N N . TYR A 1 84 ? -8.904 5.129 15.515 1.00 89.75 84 TYR A N 1
ATOM 664 C CA . TYR A 1 84 ? -8.115 3.903 15.410 1.00 89.75 84 TYR A CA 1
ATOM 665 C C . TYR A 1 84 ? -7.166 3.963 14.214 1.00 89.75 84 TYR A C 1
ATOM 667 O O . TYR A 1 84 ? -5.986 3.661 14.347 1.00 89.75 84 TYR A O 1
ATOM 675 N N . VAL A 1 85 ? -7.652 4.430 13.062 1.00 90.06 85 VAL A N 1
ATOM 676 C CA . VAL A 1 85 ? -6.802 4.649 11.881 1.00 90.06 85 VAL A CA 1
ATOM 677 C C . VAL A 1 85 ? -5.701 5.670 12.181 1.00 90.06 85 VAL A C 1
ATOM 679 O O . VAL A 1 85 ? -4.549 5.474 11.798 1.00 90.06 85 VAL A O 1
ATOM 682 N N . ARG A 1 86 ? -6.033 6.748 12.902 1.00 88.44 86 ARG A N 1
ATOM 683 C CA . ARG A 1 86 ? -5.068 7.795 13.262 1.00 88.44 86 ARG A CA 1
ATOM 684 C C . ARG A 1 86 ? -3.987 7.325 14.230 1.00 88.44 86 ARG A C 1
ATOM 686 O O . ARG A 1 86 ? -2.863 7.787 14.087 1.00 88.44 86 ARG A O 1
ATOM 693 N N . ASP A 1 87 ? -4.299 6.410 15.144 1.00 86.31 87 ASP A N 1
ATOM 694 C CA . ASP A 1 87 ? -3.324 5.830 16.080 1.00 86.31 87 ASP A CA 1
ATOM 695 C C . ASP A 1 87 ? -2.218 5.039 15.350 1.00 86.31 87 ASP A C 1
ATOM 697 O O . ASP A 1 87 ? -1.055 5.073 15.737 1.00 86.31 87 ASP A O 1
ATOM 701 N N . PHE A 1 88 ? -2.549 4.401 14.221 1.00 82.00 88 PHE A N 1
ATOM 702 C CA . PHE A 1 88 ? -1.572 3.723 13.354 1.00 82.00 88 PHE A CA 1
ATOM 703 C C . PHE A 1 88 ? -0.766 4.671 12.451 1.00 82.00 88 PHE A C 1
ATOM 705 O O . PHE A 1 88 ? 0.238 4.252 11.867 1.00 82.00 88 PHE A O 1
ATOM 712 N N . LEU A 1 89 ? -1.228 5.914 12.280 1.00 77.94 89 LEU A N 1
ATOM 713 C CA . LEU A 1 89 ? -0.559 6.950 11.486 1.00 77.94 89 LEU A CA 1
ATOM 714 C C . LEU A 1 89 ? 0.400 7.813 12.320 1.00 77.94 89 LEU A C 1
ATOM 716 O O . LEU A 1 89 ? 1.287 8.440 11.736 1.00 77.94 89 LEU A O 1
ATOM 720 N N . SER A 1 90 ? 0.206 7.877 13.642 1.00 67.31 90 SER A N 1
ATOM 721 C CA . SER A 1 90 ? 1.111 8.532 14.602 1.00 67.31 90 SER A CA 1
ATOM 722 C C . SER A 1 90 ? 2.411 7.766 14.824 1.00 67.31 90 SER A C 1
ATOM 724 O O . SER A 1 90 ? 3.452 8.451 14.954 1.00 67.31 90 SER A O 1
#

Radius of gyration: 14.14 Å; chains: 1; bounding box: 33×23×37 Å

pLDDT: mean 89.46, std 7.59, range [46.62, 95.31]

Secondary structure (DSSP, 8-state):
--HHHHHHHHHHHHTT-------S-HHHHHHHHHEEEEEETTEEEEEE-S-GGG-TT--EEEEETTEEEEEE-HHHHHT---HHHHHHH-

Foldseek 3Di:
DCVVLVVVQCCCAVVVDDDDDDDLQVVSVQSNQQWHWDQDPNDIDIGGDPDQVPSPPDWDFDDDPNDTPDIGGPVCLVPDPDPVSVVSVD